Protein AF-A0A441UBE7-F1 (afdb_monomer_lite)

Sequence (145 aa):
FNDQGRISGRAQSAGRPISPADFNRIIDLGLDTNGSLLPRVDEAGTGFQDEQAPFEFEPSRDRVSYIGSRIVRDRIFRRIVLRAYDERCAITGLKLINGGGRAEVSAAHIRPVEANGPDIINNGIALSRTAHWMFDRGLISLSDD

Structure (mmCIF, N/CA/C/O backbone):
data_AF-A0A441UBE7-F1
#
_entry.id   AF-A0A441UBE7-F1
#
loop_
_atom_site.group_PDB
_atom_site.id
_atom_site.type_symbol
_atom_site.label_atom_id
_atom_site.label_alt_id
_atom_site.label_comp_id
_atom_site.label_asym_id
_atom_site.label_entity_id
_atom_site.label_seq_id
_atom_site.pdbx_PDB_ins_code
_atom_site.Cartn_x
_atom_site.Cartn_y
_atom_site.Cartn_z
_atom_site.occupancy
_atom_site.B_iso_or_equiv
_atom_site.auth_seq_id
_atom_site.auth_comp_id
_atom_site.auth_asym_id
_atom_site.auth_atom_id
_atom_site.pdbx_PDB_model_num
ATOM 1 N N . PHE A 1 1 ? 10.461 4.887 37.932 1.00 51.03 1 PHE A N 1
ATOM 2 C CA . PHE A 1 1 ? 11.282 5.359 39.062 1.00 51.03 1 PHE A CA 1
ATOM 3 C C . PHE A 1 1 ? 12.116 4.196 39.563 1.00 51.03 1 PHE A C 1
ATOM 5 O O . PHE A 1 1 ? 11.648 3.067 39.478 1.00 51.03 1 PHE A O 1
ATOM 12 N N . ASN A 1 2 ? 13.352 4.447 39.981 1.00 56.03 2 ASN A N 1
ATOM 13 C CA . ASN A 1 2 ? 14.161 3.474 40.722 1.00 56.03 2 ASN A CA 1
ATOM 14 C C . ASN A 1 2 ? 13.905 3.619 42.234 1.00 56.03 2 ASN A C 1
ATOM 16 O O . ASN A 1 2 ? 13.256 4.581 42.648 1.00 56.03 2 ASN A O 1
ATOM 20 N N . ASP A 1 3 ? 14.448 2.705 43.043 1.00 60.41 3 ASP A N 1
ATOM 21 C CA . ASP A 1 3 ? 14.257 2.616 44.508 1.00 60.41 3 ASP A CA 1
ATOM 22 C C . ASP A 1 3 ? 14.725 3.856 45.301 1.00 60.41 3 ASP A C 1
ATOM 24 O O . ASP A 1 3 ? 14.600 3.914 46.518 1.00 60.41 3 ASP A O 1
ATOM 28 N N . GLN A 1 4 ? 15.245 4.877 44.614 1.00 63.06 4 GLN A N 1
ATOM 29 C CA . GLN A 1 4 ? 15.646 6.170 45.172 1.00 63.06 4 GLN A CA 1
ATOM 30 C C . GLN A 1 4 ? 14.777 7.342 44.676 1.00 63.06 4 GLN A C 1
ATOM 32 O O . GLN A 1 4 ? 15.167 8.502 44.797 1.00 63.06 4 GLN A O 1
ATOM 37 N N . GLY A 1 5 ? 13.616 7.070 44.071 1.00 56.88 5 GLY A N 1
ATOM 38 C CA . GLY A 1 5 ? 12.626 8.097 43.724 1.00 56.88 5 GLY A CA 1
ATOM 39 C C . GLY A 1 5 ? 13.035 9.065 42.606 1.00 56.88 5 GLY A C 1
ATOM 40 O O . GLY A 1 5 ? 12.351 10.064 42.393 1.00 56.88 5 GLY A O 1
ATOM 41 N N . ARG A 1 6 ? 14.109 8.795 41.849 1.00 56.59 6 ARG A N 1
ATOM 42 C CA . ARG A 1 6 ? 14.499 9.631 40.699 1.00 56.59 6 ARG A CA 1
ATOM 43 C C . ARG A 1 6 ? 13.816 9.149 39.419 1.00 56.59 6 ARG A C 1
ATOM 45 O O . ARG A 1 6 ? 13.589 7.950 39.215 1.00 56.59 6 ARG A O 1
ATOM 52 N N . ILE A 1 7 ? 13.479 10.100 38.545 1.00 52.69 7 ILE A N 1
ATOM 53 C CA . ILE A 1 7 ? 12.894 9.831 37.226 1.00 52.69 7 ILE A CA 1
ATOM 54 C C . ILE A 1 7 ? 13.960 9.109 36.391 1.00 52.69 7 ILE A C 1
ATOM 56 O O . ILE A 1 7 ? 14.880 9.725 35.862 1.00 52.69 7 ILE A O 1
ATOM 60 N N . SER A 1 8 ? 13.875 7.781 36.319 1.00 59.00 8 SER A N 1
ATOM 61 C CA . SER A 1 8 ? 14.716 6.981 35.437 1.00 59.00 8 SER A CA 1
ATOM 62 C C . SER A 1 8 ? 14.157 7.061 34.017 1.00 59.00 8 SER A C 1
ATOM 64 O O . SER A 1 8 ? 12.988 6.756 33.793 1.00 59.00 8 SER A O 1
ATOM 66 N N . GLY A 1 9 ? 14.992 7.472 33.058 1.00 57.06 9 GLY A N 1
ATOM 67 C CA . GLY A 1 9 ? 14.671 7.588 31.629 1.00 57.06 9 GLY A CA 1
ATOM 68 C C . GLY A 1 9 ? 14.476 6.242 30.926 1.00 57.06 9 GLY A C 1
ATOM 69 O O . GLY A 1 9 ? 15.063 5.998 29.876 1.00 57.06 9 GLY A O 1
ATOM 70 N N . ARG A 1 10 ? 13.677 5.341 31.504 1.00 53.78 10 ARG A N 1
ATOM 71 C CA . ARG A 1 10 ? 13.197 4.148 30.809 1.00 53.78 10 ARG A CA 1
ATOM 72 C C . ARG A 1 10 ? 11.924 4.525 30.067 1.00 53.78 10 ARG A C 1
ATOM 74 O O . ARG A 1 10 ? 10.943 4.918 30.693 1.00 53.78 10 ARG A O 1
ATOM 81 N N . ALA A 1 11 ? 11.995 4.427 28.741 1.00 54.22 11 ALA A N 1
ATOM 82 C CA . ALA A 1 11 ? 10.883 4.575 27.818 1.00 54.22 11 ALA A CA 1
ATOM 83 C C . ALA A 1 11 ? 9.624 3.929 28.407 1.00 54.22 11 ALA A C 1
ATOM 85 O O . ALA A 1 11 ? 9.599 2.723 28.662 1.00 54.22 11 ALA A O 1
ATOM 86 N N . GLN A 1 12 ? 8.601 4.740 28.673 1.00 56.53 12 GLN A N 1
ATOM 87 C CA . GLN A 1 12 ? 7.293 4.207 29.007 1.00 56.53 12 GLN A CA 1
ATOM 88 C C . GLN A 1 12 ? 6.800 3.472 27.764 1.00 56.53 12 GLN A C 1
ATOM 90 O O . GLN A 1 12 ? 6.509 4.090 26.743 1.00 56.53 12 GLN A O 1
ATOM 95 N N . SER A 1 13 ? 6.791 2.140 27.825 1.00 55.44 13 SER A N 1
ATOM 96 C CA . SER A 1 13 ? 6.112 1.329 26.824 1.00 55.44 13 SER A CA 1
ATOM 97 C C . SER A 1 13 ? 4.658 1.791 26.791 1.00 55.44 13 SER A C 1
ATOM 99 O O . SER A 1 13 ? 3.955 1.695 27.795 1.00 55.44 13 SER A O 1
ATOM 101 N N . ALA A 1 14 ? 4.221 2.339 25.659 1.00 59.59 14 ALA A N 1
ATOM 102 C CA . ALA A 1 14 ? 2.885 2.904 25.475 1.00 59.59 14 ALA A CA 1
ATOM 103 C C . ALA A 1 14 ? 1.768 1.836 25.430 1.00 59.59 14 ALA A C 1
ATOM 105 O O . ALA A 1 14 ? 0.640 2.135 25.051 1.00 59.59 14 ALA A O 1
ATOM 106 N N . GLY A 1 15 ? 2.070 0.589 25.803 1.00 65.75 15 GLY A N 1
ATOM 107 C CA . GLY A 1 15 ? 1.125 -0.518 25.853 1.00 65.75 15 GLY A CA 1
ATOM 108 C C . GLY A 1 15 ? 1.119 -1.178 27.226 1.00 65.75 15 GLY A C 1
ATOM 109 O O . GLY A 1 15 ? 2.168 -1.556 27.752 1.00 65.75 15 GLY A O 1
ATOM 110 N N . ARG A 1 16 ? -0.076 -1.346 27.799 1.00 78.44 16 ARG A N 1
ATOM 111 C CA . ARG A 1 16 ? -0.290 -2.198 28.972 1.00 78.44 16 ARG A CA 1
ATOM 112 C C . ARG A 1 16 ? -0.052 -3.660 28.556 1.00 78.44 16 ARG A C 1
ATOM 114 O O . ARG A 1 16 ? -0.697 -4.099 27.604 1.00 78.44 16 ARG A O 1
ATOM 121 N N . PRO A 1 17 ? 0.831 -4.418 29.232 1.00 77.19 17 PRO A N 1
ATOM 122 C CA . PRO A 1 17 ? 0.978 -5.841 28.952 1.00 77.19 17 PRO A CA 1
ATOM 123 C C . PRO A 1 17 ? -0.324 -6.566 29.310 1.00 77.19 17 PRO A C 1
ATOM 125 O O . PRO A 1 17 ? -0.916 -6.304 30.361 1.00 77.19 17 PRO A O 1
ATOM 128 N N . ILE A 1 18 ? -0.776 -7.452 28.426 1.00 84.81 18 ILE A N 1
ATOM 129 C CA . ILE A 1 18 ? -1.924 -8.329 28.681 1.00 84.81 18 ILE A CA 1
ATOM 130 C C . ILE A 1 18 ? -1.459 -9.602 29.383 1.00 84.81 18 ILE A C 1
ATOM 132 O O . ILE A 1 18 ? -0.305 -10.016 29.235 1.00 84.81 18 ILE A O 1
ATOM 136 N N . SER A 1 19 ? -2.340 -10.207 30.180 1.00 91.19 19 SER A N 1
ATOM 137 C CA . SER A 1 19 ? -2.014 -11.468 30.841 1.00 91.19 19 SER A CA 1
ATOM 138 C C . SER A 1 19 ? -1.903 -12.601 29.809 1.00 91.19 19 SER A C 1
ATOM 140 O O . SER A 1 19 ? -2.562 -12.540 28.768 1.00 91.19 19 SER A O 1
ATOM 142 N N . PRO A 1 20 ? -1.126 -13.666 30.081 1.00 84.00 20 PRO A N 1
ATOM 143 C CA . PRO A 1 20 ? -1.111 -14.851 29.222 1.00 84.00 20 PRO A CA 1
ATOM 144 C C . PRO A 1 20 ? -2.507 -15.462 29.022 1.00 84.00 20 PRO A C 1
ATOM 146 O O . PRO A 1 20 ? -2.802 -15.987 27.956 1.00 84.00 20 PRO A O 1
ATOM 149 N N . ALA A 1 21 ? -3.386 -15.347 30.023 1.00 89.69 21 ALA A N 1
ATOM 150 C CA . ALA A 1 21 ? -4.766 -15.813 29.938 1.00 89.69 21 ALA A CA 1
ATOM 151 C C . ALA A 1 21 ? -5.601 -14.982 28.950 1.00 89.69 21 ALA A C 1
ATOM 153 O O . ALA A 1 21 ? -6.314 -15.549 28.128 1.00 89.69 21 ALA A O 1
ATOM 154 N N . ASP A 1 22 ? -5.477 -13.652 28.989 1.00 86.25 22 ASP A N 1
ATOM 155 C CA . ASP A 1 22 ? -6.154 -12.767 28.033 1.00 86.25 22 ASP A CA 1
ATOM 156 C C . ASP A 1 22 ? -5.596 -12.947 26.621 1.00 86.25 22 ASP A C 1
ATOM 158 O O . ASP A 1 22 ? -6.355 -12.961 25.656 1.00 86.25 22 ASP A O 1
ATOM 162 N N . PHE A 1 23 ? -4.277 -13.127 26.502 1.00 85.81 23 PHE A N 1
ATOM 163 C CA . PHE A 1 23 ? -3.625 -13.438 25.234 1.00 85.81 23 PHE A CA 1
ATOM 164 C C . PHE A 1 23 ? -4.192 -14.726 24.628 1.00 85.81 23 PHE A C 1
ATOM 166 O O . PHE A 1 23 ? -4.669 -14.696 23.497 1.00 85.81 23 PHE A O 1
ATOM 173 N N . ASN A 1 24 ? -4.227 -15.821 25.393 1.00 85.69 24 ASN A N 1
ATOM 174 C CA . ASN A 1 24 ? -4.780 -17.093 24.925 1.00 85.69 24 ASN A CA 1
ATOM 17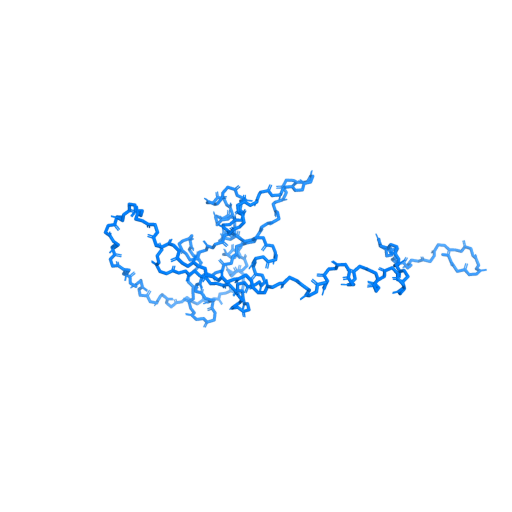5 C C . ASN A 1 24 ? -6.265 -16.961 24.566 1.00 85.69 24 ASN A C 1
ATOM 177 O O . ASN A 1 24 ? -6.676 -17.423 23.512 1.00 85.69 24 ASN A O 1
ATOM 181 N N . ARG A 1 25 ? -7.052 -16.227 25.363 1.00 83.81 25 ARG A N 1
ATOM 182 C CA . ARG A 1 25 ? -8.469 -15.972 25.069 1.00 83.81 25 ARG A CA 1
ATOM 183 C C . ARG A 1 25 ? -8.676 -15.226 23.747 1.00 83.81 25 ARG A C 1
ATOM 185 O O . ARG A 1 25 ? -9.627 -15.518 23.032 1.00 83.81 25 ARG A O 1
ATOM 192 N N . ILE A 1 26 ? -7.815 -14.258 23.423 1.00 83.12 26 ILE A N 1
ATOM 193 C CA . ILE A 1 26 ? -7.854 -13.544 22.136 1.00 83.12 26 ILE A CA 1
ATOM 194 C C . ILE A 1 26 ? -7.512 -14.495 20.987 1.00 83.12 26 ILE A C 1
ATOM 196 O O . ILE A 1 26 ? -8.176 -14.460 19.953 1.00 83.12 26 ILE A O 1
ATOM 200 N N . ILE A 1 27 ? -6.490 -15.334 21.173 1.00 80.50 27 ILE A N 1
ATOM 201 C CA . ILE A 1 27 ? -6.076 -16.332 20.183 1.00 80.50 27 ILE A CA 1
ATOM 202 C C . ILE A 1 27 ? -7.209 -17.328 19.919 1.00 80.50 27 ILE A C 1
ATOM 204 O O . ILE A 1 27 ? -7.567 -17.521 18.762 1.00 80.50 27 ILE A O 1
ATOM 208 N N . ASP A 1 28 ? -7.827 -17.877 20.962 1.00 81.56 28 ASP A N 1
ATOM 209 C CA . 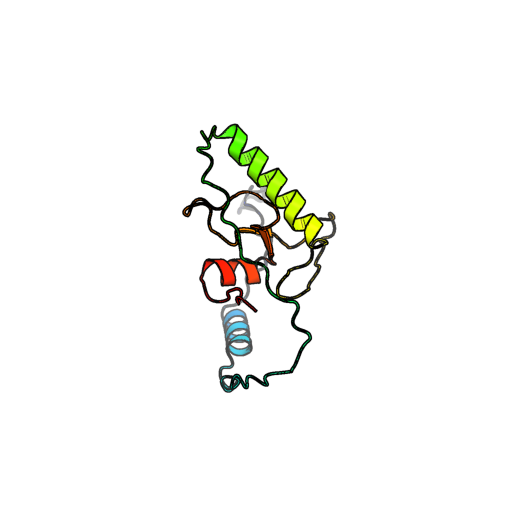ASP A 1 28 ? -8.921 -18.846 20.840 1.00 81.56 28 ASP A CA 1
ATOM 210 C C . ASP A 1 28 ? -10.149 -18.241 20.139 1.00 81.56 28 ASP A C 1
ATOM 212 O O . ASP A 1 28 ? -10.777 -18.897 19.314 1.00 81.56 28 ASP A O 1
ATOM 216 N N . LEU A 1 29 ? -10.463 -16.966 20.405 1.00 78.00 29 LEU A N 1
ATOM 217 C CA . LEU A 1 29 ? -11.547 -16.246 19.723 1.00 78.00 29 LEU A CA 1
ATOM 218 C C . LEU A 1 29 ? -11.237 -15.942 18.250 1.00 78.00 29 LEU A C 1
ATOM 220 O O . LEU A 1 29 ? -12.151 -15.884 17.432 1.00 78.00 29 LEU A O 1
ATOM 224 N N . GLY A 1 30 ? -9.970 -15.688 17.915 1.00 69.31 30 GLY A N 1
ATOM 225 C CA . GLY A 1 30 ? -9.546 -15.355 16.552 1.00 69.31 30 GLY A CA 1
ATOM 226 C C . GLY A 1 30 ? -9.258 -16.571 15.672 1.00 69.31 30 GLY A C 1
ATOM 227 O O . GLY A 1 30 ? -9.298 -16.453 14.449 1.00 69.31 30 GLY A O 1
ATOM 228 N N . LEU A 1 31 ? -8.953 -17.718 16.282 1.00 67.62 31 LEU A N 1
ATOM 229 C CA . LEU A 1 31 ? -8.576 -18.960 15.606 1.00 67.62 31 LEU A CA 1
ATOM 230 C C . LEU A 1 31 ? -9.628 -20.064 15.731 1.00 67.62 31 LEU A C 1
ATOM 232 O O . LEU A 1 31 ? -9.300 -21.208 15.411 1.00 67.62 31 LEU A O 1
ATOM 236 N N . ASP A 1 32 ? -10.856 -19.756 16.168 1.00 59.03 32 ASP A N 1
ATOM 237 C CA . ASP A 1 32 ? -11.962 -20.715 16.154 1.00 59.03 32 ASP A CA 1
ATOM 238 C C . ASP A 1 32 ? -12.140 -21.261 14.725 1.00 59.03 32 ASP A C 1
ATOM 240 O O . ASP A 1 32 ? -12.699 -20.634 13.824 1.00 59.03 32 ASP A O 1
ATOM 244 N N . THR A 1 33 ? -11.543 -22.429 14.501 1.00 56.94 33 THR A N 1
ATOM 245 C CA . THR A 1 33 ? -11.286 -23.036 13.189 1.00 56.94 33 THR A CA 1
ATOM 246 C C . THR A 1 33 ? -12.463 -23.899 12.745 1.00 56.94 33 THR A C 1
ATOM 248 O O . THR A 1 33 ? -12.362 -24.664 11.791 1.00 56.94 33 THR A O 1
ATOM 251 N N . ASN A 1 34 ? -13.603 -23.757 13.425 1.00 58.09 34 ASN A N 1
ATOM 252 C CA . ASN A 1 34 ? -14.857 -24.426 13.097 1.00 58.09 34 ASN A CA 1
ATOM 253 C C . ASN A 1 34 ? -15.594 -23.777 11.912 1.00 58.09 34 ASN A C 1
ATOM 255 O O . ASN A 1 34 ? -16.638 -24.266 11.481 1.00 58.09 34 ASN A O 1
ATOM 259 N N . GLY A 1 35 ? -15.048 -22.698 11.345 1.00 54.38 35 GLY A N 1
ATOM 260 C CA . GLY A 1 35 ? -15.482 -22.175 10.058 1.00 54.38 35 GLY A CA 1
ATOM 261 C C . GLY A 1 35 ? -15.015 -23.090 8.931 1.00 54.38 35 GLY A C 1
ATOM 262 O O . GLY A 1 35 ? -13.847 -23.050 8.550 1.00 54.38 35 GLY A O 1
ATOM 263 N N . SER A 1 36 ? -15.935 -23.897 8.396 1.00 57.50 36 SER A N 1
ATOM 264 C CA . SER A 1 36 ? -15.789 -24.578 7.106 1.00 57.50 36 SER A CA 1
ATOM 265 C C . SER A 1 36 ? -15.058 -23.669 6.120 1.00 57.50 36 SER A C 1
ATOM 267 O O . SER A 1 36 ? -15.489 -22.535 5.906 1.00 57.50 36 SER A O 1
ATOM 269 N N . LEU A 1 37 ? -13.980 -24.177 5.509 1.00 57.88 37 LEU A N 1
ATOM 270 C CA . LEU A 1 37 ? -13.397 -23.608 4.294 1.00 57.88 37 LEU A CA 1
ATOM 271 C C . LEU A 1 37 ? -14.561 -23.218 3.382 1.00 57.88 37 LEU A C 1
ATOM 273 O O . LEU A 1 37 ? -15.339 -24.085 2.981 1.00 57.88 37 LEU A O 1
ATOM 277 N N . LEU A 1 38 ? -14.752 -21.918 3.158 1.00 48.66 38 LEU A N 1
ATOM 278 C CA . LEU A 1 38 ? -15.817 -21.442 2.288 1.00 48.66 38 LEU A CA 1
ATOM 279 C C . LEU A 1 38 ? -15.569 -22.070 0.910 1.00 48.66 38 LEU A C 1
ATOM 281 O O . LEU A 1 38 ? -14.486 -21.851 0.354 1.00 48.66 38 LEU A O 1
ATOM 285 N N . PRO A 1 39 ? -16.495 -22.875 0.361 1.00 53.94 39 PRO A N 1
ATOM 286 C CA . PRO A 1 39 ? -16.342 -23.343 -1.003 1.00 53.94 39 PRO A CA 1
ATOM 287 C C . PRO A 1 39 ? -16.360 -22.108 -1.904 1.00 53.94 39 PRO A C 1
ATOM 289 O O . PRO A 1 39 ? -17.317 -21.334 -1.887 1.00 53.94 39 PRO A O 1
ATOM 292 N N . ARG A 1 40 ? -15.274 -21.894 -2.655 1.00 50.47 40 ARG A N 1
ATOM 293 C CA . ARG A 1 40 ? -15.277 -20.932 -3.757 1.00 50.47 40 ARG A CA 1
ATOM 294 C C . ARG A 1 40 ? -16.264 -21.461 -4.786 1.00 50.47 40 ARG A C 1
ATOM 296 O O . ARG A 1 40 ? -16.004 -22.481 -5.418 1.00 50.47 40 ARG A O 1
ATOM 303 N N . VAL A 1 41 ? -17.421 -20.820 -4.870 1.00 56.34 41 VAL A N 1
ATOM 304 C CA . VAL A 1 41 ? -18.359 -21.023 -5.966 1.00 56.34 41 VAL A CA 1
ATOM 305 C C . VAL A 1 41 ? -18.131 -19.852 -6.904 1.00 56.34 41 VAL A C 1
ATOM 307 O O . VAL A 1 41 ? -18.515 -18.726 -6.596 1.00 56.34 41 VAL A O 1
ATOM 310 N N . ASP A 1 42 ? -17.444 -20.118 -8.009 1.00 50.00 42 ASP A N 1
ATOM 311 C CA . ASP A 1 42 ? -17.275 -19.153 -9.086 1.00 50.00 42 ASP A CA 1
ATOM 312 C C . ASP A 1 42 ? -18.608 -19.078 -9.845 1.00 50.00 42 ASP A C 1
ATOM 314 O O . ASP A 1 42 ? -18.840 -19.809 -10.810 1.00 50.00 42 ASP A O 1
ATOM 318 N N . GLU A 1 43 ? -19.542 -18.242 -9.386 1.00 53.44 43 GLU A N 1
ATOM 319 C CA . GLU A 1 43 ? -20.663 -17.855 -10.241 1.00 53.44 43 GLU A CA 1
ATOM 320 C C . GLU A 1 43 ? -20.134 -16.879 -11.293 1.00 53.44 43 GLU A C 1
ATOM 322 O O . GLU A 1 43 ? -19.906 -15.700 -11.024 1.00 53.44 43 GLU A O 1
ATOM 327 N N . ALA A 1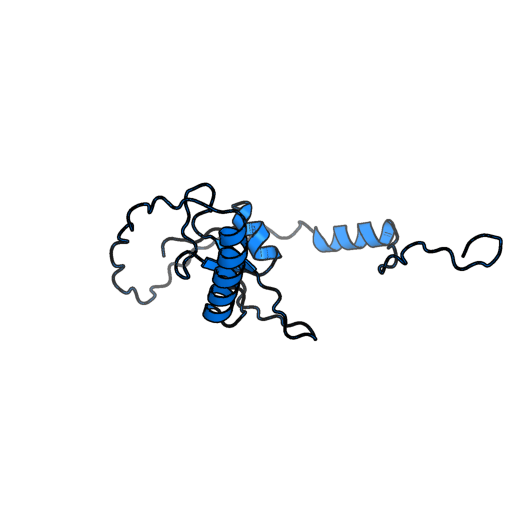 44 ? -19.908 -17.403 -12.500 1.00 52.44 44 ALA A N 1
ATOM 328 C CA . ALA A 1 44 ? -19.552 -16.633 -13.682 1.00 52.44 44 ALA A CA 1
ATOM 329 C C . ALA A 1 44 ? -20.707 -15.687 -14.056 1.00 52.44 44 ALA A C 1
ATOM 331 O O . ALA A 1 44 ? -21.584 -16.011 -14.858 1.00 52.44 44 ALA A O 1
ATOM 332 N N . GLY A 1 45 ? -20.728 -14.512 -13.433 1.00 52.47 45 GLY A N 1
ATOM 333 C CA . GLY A 1 45 ? -21.601 -13.416 -13.821 1.00 52.47 45 GLY A CA 1
ATOM 334 C C . GLY A 1 4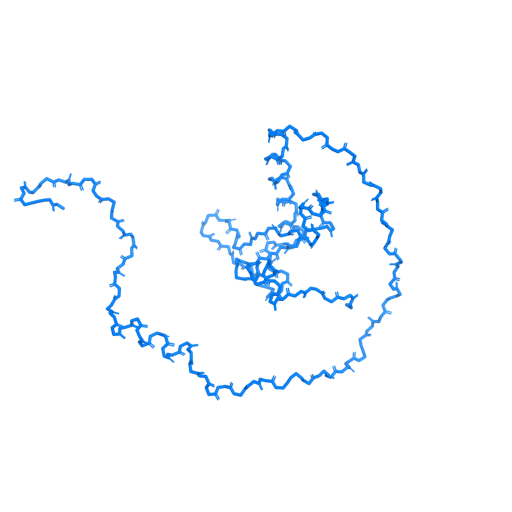5 ? -21.166 -12.851 -15.171 1.00 52.47 45 GLY A C 1
ATOM 335 O O . GLY A 1 45 ? -20.015 -12.468 -15.359 1.00 52.47 45 GLY A O 1
ATOM 336 N N . THR A 1 46 ? -22.099 -12.769 -16.115 1.00 53.69 46 THR A N 1
ATOM 337 C CA . THR A 1 46 ? -21.920 -12.086 -17.401 1.00 53.69 46 THR A CA 1
ATOM 338 C C . THR A 1 46 ? -21.869 -10.569 -17.182 1.00 53.69 46 THR A C 1
ATOM 340 O O . THR A 1 46 ? -22.899 -9.893 -17.232 1.00 53.69 46 THR A O 1
ATOM 343 N N . GLY A 1 47 ? -20.685 -10.042 -16.870 1.00 54.88 47 GLY A N 1
ATOM 344 C CA . GLY A 1 47 ? -20.396 -8.608 -16.797 1.00 54.88 47 GLY A CA 1
ATOM 345 C C . GLY A 1 47 ? -19.899 -8.054 -18.135 1.00 54.88 47 GLY A C 1
ATOM 346 O O . GLY A 1 47 ? -19.341 -8.789 -18.943 1.00 54.88 47 GLY A O 1
ATOM 347 N N . PHE A 1 48 ? -20.131 -6.761 -18.374 1.00 48.31 48 PHE A N 1
ATOM 348 C CA . PHE A 1 48 ? -19.694 -6.026 -19.569 1.00 48.31 4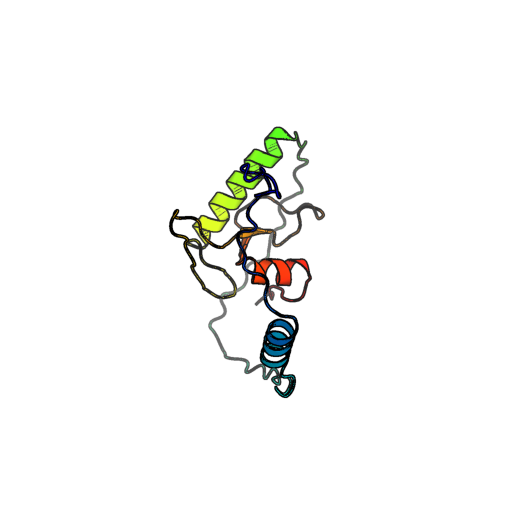8 PHE A CA 1
ATOM 349 C C . PHE A 1 48 ? -18.177 -6.172 -19.788 1.00 48.31 48 PHE A C 1
ATOM 351 O O . PHE A 1 48 ? -17.396 -5.716 -18.958 1.00 48.31 48 PHE A O 1
ATOM 358 N N . GLN A 1 49 ? -17.782 -6.794 -20.902 1.00 50.66 49 GLN A N 1
ATOM 359 C CA . GLN A 1 49 ? -16.390 -6.937 -21.330 1.00 50.66 49 GLN A CA 1
ATOM 360 C C . GLN A 1 49 ? -16.083 -5.861 -22.375 1.00 50.66 49 GLN A C 1
ATOM 362 O O . GLN A 1 49 ? -16.628 -5.910 -23.479 1.00 50.66 49 GLN A O 1
ATOM 367 N N . ASP A 1 50 ? -15.231 -4.895 -22.036 1.00 56.56 50 ASP A N 1
ATOM 368 C CA . ASP A 1 50 ? -14.523 -4.119 -23.056 1.00 56.56 50 ASP A CA 1
ATOM 369 C C . ASP A 1 50 ? -13.364 -4.967 -23.599 1.00 56.56 50 ASP A C 1
ATOM 371 O O . ASP A 1 50 ? -12.732 -5.727 -22.864 1.00 56.56 50 ASP A O 1
ATOM 375 N N . GLU A 1 51 ? -13.089 -4.855 -24.899 1.00 63.72 51 GLU A N 1
ATOM 376 C CA . GLU A 1 51 ? -12.021 -5.606 -25.563 1.00 63.72 51 GLU A CA 1
ATOM 377 C C . GLU A 1 51 ? -10.652 -5.189 -24.995 1.00 63.72 51 GLU A C 1
ATOM 379 O O . GLU A 1 51 ? -10.224 -4.039 -25.126 1.00 63.72 51 GLU A O 1
ATOM 384 N N . GLN A 1 52 ? -9.973 -6.121 -24.318 1.00 55.72 52 GLN A N 1
ATOM 385 C CA . GLN A 1 52 ? -8.690 -5.870 -23.664 1.00 55.72 52 GLN A CA 1
ATOM 386 C C . GLN A 1 52 ? -7.614 -5.559 -24.713 1.00 55.72 52 GLN A C 1
ATOM 388 O O . GLN A 1 52 ? -7.228 -6.412 -25.512 1.00 55.72 52 GLN A O 1
ATOM 393 N N . ALA A 1 53 ? -7.116 -4.321 -24.712 1.00 72.00 53 ALA A N 1
ATOM 394 C CA . ALA A 1 53 ? -6.031 -3.918 -25.596 1.00 72.00 53 ALA A CA 1
ATOM 395 C C . ALA A 1 53 ? -4.720 -4.648 -25.221 1.00 72.00 53 ALA A C 1
ATOM 397 O O . ALA A 1 53 ? -4.422 -4.782 -24.029 1.00 72.00 53 ALA A O 1
ATOM 398 N N . PRO A 1 54 ? -3.903 -5.084 -26.202 1.00 63.94 54 PRO A N 1
ATOM 399 C CA . PRO A 1 54 ? -2.625 -5.733 -25.930 1.00 63.94 54 PRO A CA 1
ATOM 400 C C . PRO A 1 54 ? -1.700 -4.846 -25.092 1.00 63.94 54 PRO A C 1
ATOM 402 O O . PRO A 1 54 ? -1.470 -3.679 -25.413 1.00 63.94 54 PRO A O 1
ATOM 405 N N . PHE A 1 55 ? -1.130 -5.413 -24.029 1.00 65.62 55 PHE A N 1
ATOM 406 C CA . PHE A 1 55 ? -0.121 -4.736 -23.221 1.00 65.62 55 PHE A CA 1
ATOM 407 C C . PHE A 1 55 ? 1.187 -4.578 -24.017 1.00 65.62 55 PHE A C 1
ATOM 409 O O . PHE A 1 55 ? 1.894 -5.554 -24.271 1.00 65.62 55 PHE A O 1
ATOM 416 N N . GLU A 1 56 ? 1.534 -3.345 -24.395 1.00 72.69 56 GLU A N 1
ATOM 417 C CA . GLU A 1 56 ? 2.825 -3.030 -25.014 1.00 72.69 56 GLU A CA 1
ATOM 418 C C . GLU A 1 56 ? 3.911 -2.835 -23.943 1.00 72.69 56 GLU A C 1
ATOM 420 O O . GLU A 1 56 ? 3.855 -1.929 -23.109 1.00 72.69 56 GLU A O 1
ATOM 425 N N . PHE A 1 57 ? 4.933 -3.693 -23.963 1.00 57.59 57 PHE A N 1
ATOM 426 C CA . PHE A 1 57 ? 6.068 -3.614 -23.046 1.00 57.59 57 PHE A CA 1
ATOM 427 C C . PHE A 1 57 ? 6.968 -2.416 -23.397 1.00 57.59 57 PHE A C 1
ATOM 429 O O . PHE A 1 57 ? 7.647 -2.427 -24.425 1.00 57.59 57 PHE A O 1
ATOM 436 N N . GLU A 1 58 ? 7.034 -1.395 -22.534 1.00 68.31 58 GLU A N 1
ATOM 437 C CA . GLU A 1 58 ? 8.032 -0.327 -22.686 1.00 68.31 58 GLU A CA 1
ATOM 438 C C . GLU A 1 58 ? 9.461 -0.900 -22.552 1.00 68.31 58 GLU A C 1
ATOM 440 O O . GLU A 1 58 ? 9.747 -1.635 -21.598 1.00 68.31 58 GLU A O 1
ATOM 445 N N . PRO A 1 59 ? 10.397 -0.557 -23.460 1.00 59.69 59 PRO A N 1
ATOM 446 C CA . PRO A 1 59 ? 11.761 -1.065 -23.406 1.00 59.69 59 PRO A CA 1
ATOM 447 C C . PRO A 1 59 ? 12.461 -0.650 -22.107 1.00 59.69 59 PRO A C 1
ATOM 449 O O . PRO A 1 59 ? 12.306 0.471 -21.612 1.00 59.69 59 PRO A O 1
ATOM 452 N N . SER A 1 60 ? 13.276 -1.560 -21.566 1.00 56.00 60 SER A N 1
ATOM 453 C CA . SER A 1 60 ? 14.037 -1.353 -20.335 1.00 56.00 60 SER A CA 1
ATOM 454 C C . SER A 1 60 ? 14.967 -0.148 -20.475 1.00 56.00 60 SER A C 1
ATOM 456 O O . SER A 1 60 ? 16.000 -0.216 -21.140 1.00 56.00 60 SER A O 1
ATOM 458 N N . ARG A 1 61 ? 14.611 0.971 -19.840 1.00 60.62 61 ARG A N 1
ATOM 459 C CA . ARG A 1 61 ? 15.505 2.125 -19.729 1.00 60.62 61 ARG A CA 1
ATOM 460 C C . ARG A 1 61 ? 16.615 1.787 -18.745 1.00 60.62 61 ARG A C 1
ATOM 462 O O . ARG A 1 61 ? 16.334 1.489 -17.586 1.00 60.62 61 ARG A O 1
ATOM 469 N N . ASP A 1 62 ? 17.858 1.874 -19.198 1.00 53.97 62 ASP A N 1
ATOM 470 C CA . ASP A 1 62 ? 19.031 1.680 -18.353 1.00 53.97 62 ASP A CA 1
ATOM 471 C C . ASP A 1 62 ? 19.141 2.873 -17.384 1.00 53.97 62 ASP A C 1
ATOM 473 O O . ASP A 1 62 ? 19.472 3.999 -17.769 1.00 53.97 62 ASP A O 1
ATOM 477 N N . ARG A 1 63 ? 18.722 2.683 -16.127 1.00 57.34 63 ARG A N 1
ATOM 478 C CA . ARG A 1 63 ? 18.663 3.756 -15.121 1.00 57.34 63 ARG A CA 1
ATOM 479 C C . ARG A 1 63 ? 19.871 3.649 -14.201 1.00 57.34 63 ARG A C 1
ATOM 481 O O . ARG A 1 63 ? 19.846 2.899 -13.231 1.00 57.34 63 ARG A O 1
ATOM 488 N N . VAL A 1 64 ? 20.886 4.481 -14.434 1.00 58.38 64 VAL A N 1
ATOM 489 C CA . VAL A 1 64 ? 21.980 4.680 -13.471 1.00 58.38 64 VAL A CA 1
ATOM 490 C C . VAL A 1 64 ? 21.396 5.262 -12.177 1.00 58.38 64 VAL A C 1
ATOM 492 O O . VAL A 1 64 ? 20.960 6.416 -12.122 1.00 58.38 64 VAL A O 1
ATOM 495 N N . SER A 1 65 ? 21.322 4.449 -11.123 1.00 56.28 65 SER A N 1
ATOM 496 C CA . SER A 1 65 ? 20.721 4.848 -9.852 1.00 56.28 65 SER A CA 1
ATOM 497 C C . SER A 1 65 ? 21.741 5.541 -8.947 1.00 56.28 65 SER A C 1
ATOM 499 O O . SER A 1 65 ? 22.602 4.891 -8.363 1.00 56.28 65 SER A O 1
ATOM 501 N N . TYR A 1 66 ? 21.605 6.853 -8.759 1.00 57.59 66 TYR A N 1
ATOM 502 C CA . TYR A 1 66 ? 22.222 7.549 -7.627 1.00 57.59 66 TYR A CA 1
ATOM 503 C C . TYR A 1 66 ? 21.328 7.378 -6.387 1.00 57.59 66 TYR A C 1
ATOM 505 O O . TYR A 1 66 ? 20.115 7.564 -6.476 1.00 57.59 66 TYR A O 1
ATOM 513 N N . ILE A 1 67 ? 21.889 7.051 -5.217 1.00 57.69 67 ILE A N 1
ATOM 514 C CA . ILE A 1 67 ? 21.116 6.766 -3.983 1.00 57.69 67 ILE A CA 1
ATOM 515 C C . ILE A 1 67 ? 20.142 7.911 -3.635 1.00 57.69 67 ILE A C 1
ATOM 517 O O . ILE A 1 67 ? 18.982 7.668 -3.298 1.00 57.69 67 ILE A O 1
ATOM 521 N N . GLY A 1 68 ? 20.571 9.168 -3.810 1.00 59.56 68 GLY A N 1
ATOM 522 C CA . GLY A 1 68 ? 19.723 10.347 -3.600 1.00 59.56 68 GLY A CA 1
ATOM 523 C C . GLY A 1 68 ? 18.533 10.446 -4.564 1.00 59.56 68 GLY A C 1
ATOM 524 O O . GLY A 1 68 ? 17.467 10.916 -4.171 1.00 59.56 68 GLY A O 1
ATOM 525 N N . SER A 1 69 ? 18.663 9.950 -5.801 1.00 72.75 69 SER A N 1
ATOM 526 C CA . SER A 1 69 ? 17.566 9.975 -6.776 1.00 72.75 69 SER A CA 1
ATOM 527 C C . SER A 1 69 ? 16.506 8.917 -6.478 1.00 72.75 69 SER A C 1
ATOM 529 O O . SER A 1 69 ? 15.330 9.145 -6.751 1.00 72.75 69 SER A O 1
ATOM 531 N N . ARG A 1 70 ? 16.885 7.774 -5.889 1.00 73.25 70 ARG A N 1
ATOM 532 C CA . ARG A 1 70 ? 15.943 6.699 -5.542 1.00 73.25 70 ARG A CA 1
ATOM 533 C C . ARG A 1 70 ? 14.965 7.127 -4.447 1.00 73.25 70 ARG A C 1
ATOM 535 O O . ARG A 1 70 ? 13.766 7.059 -4.664 1.00 73.25 70 ARG A O 1
ATOM 542 N N . ILE A 1 71 ? 15.453 7.684 -3.336 1.00 74.31 71 ILE A N 1
ATOM 543 C CA . ILE A 1 71 ? 14.589 8.133 -2.224 1.00 74.31 71 ILE A CA 1
ATOM 544 C C . ILE A 1 71 ? 13.560 9.174 -2.696 1.00 74.31 71 ILE A C 1
ATOM 546 O O . ILE A 1 71 ? 12.401 9.153 -2.278 1.00 74.31 71 ILE A O 1
ATOM 550 N N . VAL A 1 72 ? 13.979 10.101 -3.562 1.00 77.19 72 VAL A N 1
ATOM 551 C CA . VAL A 1 72 ? 13.086 11.127 -4.118 1.00 77.19 72 VAL A CA 1
ATOM 552 C C . VAL A 1 72 ? 12.041 10.497 -5.039 1.00 77.19 72 VAL A C 1
ATOM 554 O O . VAL A 1 72 ? 10.858 10.817 -4.911 1.00 77.19 72 VAL A O 1
ATOM 557 N N . ARG A 1 73 ? 12.449 9.574 -5.920 1.00 81.06 73 ARG A N 1
ATOM 558 C CA . ARG A 1 73 ? 11.530 8.838 -6.800 1.00 81.06 73 ARG A CA 1
ATOM 559 C C . ARG A 1 73 ? 10.510 8.032 -6.010 1.00 81.06 73 ARG A C 1
ATOM 561 O O . ARG A 1 73 ? 9.325 8.193 -6.275 1.00 81.06 73 ARG A O 1
ATOM 568 N N . ASP A 1 74 ? 10.936 7.286 -4.996 1.00 82.06 74 ASP A N 1
ATOM 569 C CA . ASP A 1 74 ? 10.051 6.458 -4.169 1.00 82.06 74 ASP A CA 1
ATOM 570 C C . ASP A 1 74 ? 8.987 7.317 -3.466 1.00 82.06 74 ASP A C 1
ATOM 572 O O . ASP A 1 74 ? 7.805 6.968 -3.420 1.00 82.06 74 ASP A O 1
ATOM 576 N N . ARG A 1 75 ? 9.373 8.502 -2.967 1.00 85.50 75 ARG A N 1
ATOM 577 C CA . ARG A 1 75 ? 8.427 9.460 -2.368 1.00 85.50 75 ARG A CA 1
ATOM 578 C C . ARG A 1 75 ? 7.427 10.008 -3.383 1.00 85.50 75 ARG A C 1
ATOM 580 O O . ARG A 1 75 ? 6.253 10.170 -3.045 1.00 85.50 75 ARG A O 1
ATOM 587 N N . ILE A 1 76 ? 7.881 10.328 -4.594 1.00 88.50 76 ILE A N 1
ATOM 588 C CA . ILE A 1 76 ? 7.015 10.835 -5.665 1.00 88.50 76 ILE A CA 1
ATOM 589 C C . ILE A 1 76 ? 6.055 9.736 -6.125 1.00 88.50 76 ILE A C 1
ATOM 591 O O . ILE A 1 76 ? 4.851 9.980 -6.127 1.00 88.50 76 ILE A O 1
ATOM 595 N N . PHE A 1 77 ? 6.566 8.541 -6.425 1.00 90.25 77 PHE A N 1
ATOM 596 C CA . PHE A 1 77 ? 5.789 7.356 -6.787 1.00 90.25 77 PHE A CA 1
ATOM 597 C C . PHE A 1 77 ? 4.697 7.091 -5.755 1.00 90.25 77 PHE A C 1
ATOM 599 O O . PHE A 1 77 ? 3.513 7.139 -6.091 1.00 90.25 77 PHE A O 1
ATOM 606 N N . ARG A 1 78 ? 5.073 6.965 -4.474 1.00 92.38 78 ARG A N 1
ATOM 607 C CA . ARG A 1 78 ? 4.116 6.771 -3.379 1.00 92.38 78 ARG A CA 1
ATOM 608 C C . ARG A 1 78 ? 3.032 7.845 -3.383 1.00 92.38 78 ARG A C 1
ATOM 610 O O . ARG A 1 78 ? 1.853 7.524 -3.288 1.00 92.38 78 ARG A O 1
ATOM 617 N N . ARG A 1 79 ? 3.410 9.123 -3.469 1.00 91.62 79 ARG A N 1
ATOM 618 C CA . ARG A 1 79 ? 2.448 10.233 -3.431 1.00 91.62 79 ARG A CA 1
ATOM 619 C C . ARG A 1 79 ? 1.456 10.172 -4.589 1.00 91.62 79 ARG A C 1
ATOM 621 O O . ARG A 1 79 ? 0.285 10.472 -4.379 1.00 91.62 79 ARG A O 1
ATOM 628 N N . ILE A 1 80 ? 1.922 9.850 -5.792 1.00 93.81 80 ILE A N 1
ATOM 629 C CA . ILE A 1 80 ? 1.063 9.829 -6.975 1.00 93.81 80 ILE A CA 1
ATOM 630 C C . ILE A 1 80 ? 0.127 8.616 -6.931 1.00 93.81 80 ILE A C 1
ATOM 632 O O . ILE A 1 80 ? -1.070 8.792 -7.133 1.00 93.81 80 ILE A O 1
ATOM 636 N N . VAL A 1 81 ? 0.634 7.430 -6.576 1.00 95.62 81 VAL A N 1
ATOM 637 C CA . VAL A 1 81 ? -0.186 6.215 -6.432 1.00 95.62 81 VAL A CA 1
ATOM 638 C C . VAL A 1 81 ? -1.274 6.422 -5.384 1.00 95.62 81 VAL A C 1
ATOM 640 O O . VAL A 1 81 ? -2.446 6.245 -5.683 1.00 95.62 81 VAL A O 1
ATOM 643 N N . LEU A 1 82 ? -0.936 6.892 -4.179 1.00 94.50 82 LEU A N 1
ATOM 644 C CA . LEU A 1 82 ? -1.957 7.092 -3.142 1.00 94.50 82 LEU A CA 1
ATOM 645 C C . LEU A 1 82 ? -3.046 8.090 -3.559 1.00 94.50 82 LEU A C 1
ATOM 647 O O . LEU A 1 82 ? -4.205 7.898 -3.208 1.00 94.50 82 LEU A O 1
ATOM 651 N N . ARG A 1 83 ? -2.695 9.129 -4.326 1.00 93.50 83 ARG A N 1
ATOM 652 C CA . ARG A 1 83 ? -3.676 10.082 -4.865 1.00 93.50 83 ARG A CA 1
ATOM 653 C C . ARG A 1 83 ? -4.563 9.471 -5.945 1.00 93.50 83 ARG A C 1
ATOM 655 O O . ARG A 1 83 ? -5.750 9.768 -5.955 1.00 93.50 83 ARG A O 1
ATOM 662 N N . ALA A 1 84 ? -4.007 8.641 -6.826 1.00 95.88 84 ALA A N 1
ATOM 663 C CA . ALA A 1 84 ? -4.765 7.990 -7.895 1.00 95.88 84 ALA A CA 1
ATOM 664 C C . ALA A 1 84 ? -5.894 7.098 -7.349 1.00 95.88 84 ALA A C 1
ATOM 666 O O . ALA A 1 84 ? -6.952 7.011 -7.957 1.00 95.88 84 ALA A O 1
ATOM 667 N N . TYR A 1 85 ? -5.693 6.508 -6.168 1.00 96.06 85 TYR A N 1
ATOM 668 C CA . TYR A 1 85 ? -6.680 5.668 -5.485 1.00 96.06 85 TYR A CA 1
ATOM 669 C C . TYR A 1 85 ? -7.521 6.423 -4.438 1.00 96.06 85 TYR A C 1
ATOM 671 O O . TYR A 1 85 ? -8.161 5.791 -3.602 1.00 96.06 85 TYR A O 1
ATOM 679 N N . ASP A 1 86 ? -7.498 7.762 -4.418 1.00 96.25 86 ASP A N 1
ATOM 680 C CA . ASP A 1 86 ? -8.172 8.583 -3.394 1.00 96.25 86 ASP A CA 1
ATOM 681 C C . ASP A 1 86 ? -7.871 8.120 -1.950 1.00 96.25 86 ASP A C 1
ATOM 683 O O . ASP A 1 86 ? -8.737 8.084 -1.074 1.00 96.25 86 ASP A O 1
ATOM 687 N N . GLU A 1 87 ? -6.621 7.723 -1.692 1.00 95.38 87 GLU A N 1
ATOM 688 C CA . GLU A 1 87 ? -6.156 7.225 -0.390 1.00 95.38 87 GLU A CA 1
ATOM 689 C C . GLU A 1 87 ? -6.920 5.990 0.129 1.00 95.38 87 GLU A C 1
ATOM 691 O O . GLU A 1 87 ? -6.923 5.700 1.331 1.00 95.38 87 GLU A O 1
ATOM 696 N N . ARG A 1 88 ? -7.564 5.251 -0.777 1.00 97.19 88 ARG A N 1
ATOM 697 C CA . ARG A 1 88 ? -8.331 4.041 -0.499 1.00 97.19 88 ARG A CA 1
ATOM 698 C C . ARG A 1 88 ? -7.511 2.800 -0.839 1.00 97.19 88 ARG A C 1
ATOM 70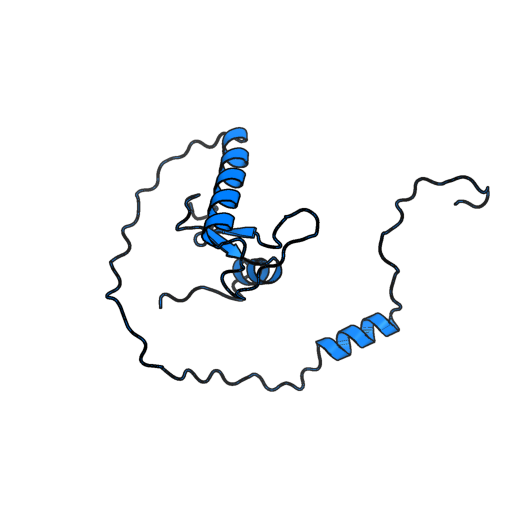0 O O . ARG A 1 88 ? -6.734 2.787 -1.789 1.00 97.19 88 ARG A O 1
ATOM 707 N N . CYS A 1 89 ? -7.684 1.743 -0.054 1.00 97.31 89 CYS A N 1
ATOM 708 C CA . CYS A 1 89 ? -7.138 0.435 -0.392 1.00 97.31 89 CYS A CA 1
ATOM 709 C C . CYS A 1 89 ? -7.855 -0.110 -1.635 1.00 97.31 89 CYS A C 1
ATOM 711 O O . CYS A 1 89 ? -9.081 -0.206 -1.631 1.00 97.31 89 CYS A O 1
ATOM 713 N N . ALA A 1 90 ? -7.102 -0.505 -2.659 1.00 96.81 90 ALA A N 1
ATOM 714 C CA . ALA A 1 90 ? -7.631 -1.056 -3.904 1.00 96.81 90 ALA A CA 1
ATOM 715 C C . ALA A 1 90 ? -8.404 -2.370 -3.696 1.00 96.81 90 ALA A C 1
ATOM 717 O O . ALA A 1 90 ? -9.352 -2.642 -4.416 1.00 96.81 90 ALA A O 1
ATOM 718 N N . ILE A 1 91 ? -8.021 -3.161 -2.686 1.00 95.19 91 ILE A N 1
ATOM 719 C CA . ILE A 1 91 ? -8.597 -4.492 -2.437 1.00 95.19 91 ILE A CA 1
ATOM 720 C C . ILE A 1 91 ? -9.810 -4.418 -1.514 1.00 95.19 91 ILE A C 1
ATOM 722 O O . ILE A 1 91 ? -10.861 -4.970 -1.806 1.00 95.19 91 ILE A O 1
ATOM 726 N N . THR A 1 92 ? -9.679 -3.740 -0.372 1.00 94.94 92 THR A N 1
ATOM 727 C CA . THR A 1 92 ? -10.767 -3.688 0.621 1.00 94.94 92 THR A CA 1
ATOM 728 C C . THR A 1 92 ? -11.724 -2.530 0.391 1.00 94.94 92 THR A C 1
ATOM 730 O O . THR A 1 92 ? -12.753 -2.439 1.054 1.00 94.94 92 THR A O 1
ATOM 733 N N . GLY A 1 93 ? -11.346 -1.573 -0.456 1.00 95.06 93 GLY A N 1
ATOM 734 C CA . GLY A 1 93 ? -12.072 -0.327 -0.596 1.00 95.06 93 GLY A CA 1
ATOM 735 C C . GLY A 1 93 ? -12.067 0.521 0.677 1.00 95.06 93 GLY A C 1
ATOM 736 O O . GLY A 1 93 ? -12.819 1.477 0.733 1.00 95.06 93 GLY A O 1
ATOM 737 N N . LEU A 1 94 ? -11.282 0.242 1.721 1.00 94.31 94 LEU A N 1
ATOM 738 C CA . LEU A 1 94 ? -11.299 1.058 2.945 1.00 94.31 94 LEU A CA 1
ATOM 739 C C . LEU A 1 94 ? -10.420 2.307 2.806 1.00 94.31 94 LEU A C 1
ATOM 741 O O . LEU A 1 94 ? -9.295 2.229 2.315 1.00 94.31 94 LEU A O 1
ATOM 745 N N . LYS A 1 95 ? -10.923 3.451 3.287 1.00 95.38 95 LYS A N 1
ATOM 746 C CA . LYS A 1 95 ? -10.179 4.713 3.418 1.00 95.38 95 LYS A CA 1
ATOM 747 C C . LYS A 1 95 ? -10.114 5.092 4.892 1.00 95.38 95 LYS A C 1
ATOM 749 O O . LYS A 1 95 ? -11.089 5.583 5.457 1.00 95.38 95 LYS A O 1
ATOM 754 N N . LEU A 1 96 ? -8.971 4.830 5.517 1.00 90.06 96 LEU A N 1
ATOM 755 C CA . LEU A 1 96 ? -8.726 5.140 6.923 1.00 90.06 96 LEU A CA 1
ATOM 756 C C . LEU A 1 96 ? -7.702 6.265 7.013 1.00 90.06 96 LEU A C 1
ATOM 758 O O . LEU A 1 96 ? -6.542 6.085 6.644 1.00 90.06 96 LEU A O 1
ATOM 762 N N . ILE A 1 97 ? -8.138 7.420 7.509 1.00 89.44 97 ILE A N 1
ATOM 763 C CA . ILE A 1 97 ? -7.299 8.604 7.692 1.00 89.44 97 ILE A CA 1
ATOM 764 C C . ILE A 1 97 ? -7.127 8.842 9.189 1.00 89.44 97 ILE A C 1
ATOM 766 O O . ILE A 1 97 ? -8.104 8.886 9.936 1.00 89.44 97 ILE A O 1
ATOM 770 N N . ASN A 1 98 ? -5.884 8.974 9.647 1.00 85.12 98 ASN A N 1
ATOM 771 C CA . ASN A 1 98 ? -5.617 9.280 11.050 1.00 85.12 98 ASN A CA 1
ATOM 772 C C . ASN A 1 98 ? -5.869 10.768 11.371 1.00 85.12 98 ASN A C 1
ATOM 774 O O . ASN A 1 98 ? -6.024 11.596 10.477 1.00 85.12 98 ASN A O 1
ATOM 778 N N . GLY A 1 99 ? -5.829 11.137 12.657 1.00 78.75 99 GLY A N 1
ATOM 779 C CA . GLY A 1 99 ? -6.045 12.525 13.103 1.00 78.75 99 GLY A CA 1
ATOM 780 C C . GLY A 1 99 ? -5.045 13.564 12.564 1.00 78.75 99 GLY A C 1
ATOM 781 O O . GLY A 1 99 ? -5.245 14.754 12.767 1.00 78.75 99 GLY A O 1
ATOM 782 N N . GLY A 1 100 ? -3.980 13.137 11.873 1.00 83.25 100 GLY A N 1
ATOM 783 C CA . GLY A 1 100 ? -2.999 13.999 11.207 1.00 83.25 100 GLY A CA 1
ATOM 784 C C . GLY A 1 100 ? -3.091 13.984 9.678 1.00 83.25 100 GLY A C 1
ATOM 785 O O . GLY A 1 100 ? -2.130 14.381 9.019 1.00 83.25 100 GLY A O 1
ATOM 786 N N . GLY A 1 101 ? -4.186 13.473 9.105 1.00 82.94 101 GLY A N 1
ATOM 787 C CA . GLY A 1 101 ? -4.412 13.459 7.656 1.00 82.94 101 GLY A CA 1
ATOM 788 C C . GLY A 1 101 ? -3.589 12.420 6.889 1.00 82.94 101 GLY A C 1
ATOM 789 O O . GLY A 1 101 ? -3.527 12.474 5.666 1.00 82.94 101 GLY A O 1
ATOM 790 N N . ARG A 1 102 ? -2.923 11.479 7.571 1.00 84.81 102 ARG A N 1
ATOM 791 C CA . ARG A 1 102 ? -2.203 10.386 6.904 1.00 84.81 102 ARG A CA 1
ATOM 792 C C . ARG A 1 102 ? -3.127 9.198 6.703 1.00 84.81 102 ARG A C 1
ATOM 794 O O . ARG A 1 102 ? -3.712 8.698 7.664 1.00 84.81 102 ARG A O 1
ATOM 801 N N . ALA A 1 103 ? -3.167 8.713 5.472 1.00 91.12 103 ALA A N 1
ATOM 802 C CA . ALA A 1 103 ? -3.888 7.508 5.120 1.00 91.12 103 ALA A CA 1
ATOM 803 C C . ALA A 1 103 ? -3.148 6.229 5.550 1.00 91.12 103 ALA A C 1
ATOM 805 O O . ALA A 1 103 ? -1.923 6.131 5.407 1.00 91.12 103 ALA A O 1
ATOM 806 N N . GLU A 1 104 ? -3.894 5.235 6.033 1.00 94.56 104 GLU A N 1
ATOM 807 C CA . GLU A 1 104 ? -3.430 3.867 6.321 1.00 94.56 104 GLU A CA 1
ATOM 808 C C . GLU A 1 104 ? -3.304 3.058 5.021 1.00 94.56 104 GLU A C 1
ATOM 810 O O . GLU A 1 104 ? -3.882 1.996 4.851 1.00 94.56 104 GLU A O 1
ATOM 815 N N . VAL A 1 105 ? -2.582 3.597 4.044 1.00 95.69 105 VAL A N 1
ATOM 816 C CA . VAL A 1 105 ? -2.292 2.904 2.787 1.00 95.69 105 VAL A CA 1
ATOM 817 C C . VAL A 1 105 ? -0.850 3.147 2.371 1.00 95.69 105 VAL A C 1
ATOM 819 O O . VAL A 1 105 ? -0.208 4.149 2.722 1.00 95.69 105 VAL A O 1
ATOM 822 N N . SER A 1 106 ? -0.306 2.191 1.632 1.00 94.44 106 SER A N 1
ATOM 823 C CA . SER A 1 106 ? 1.015 2.251 1.023 1.00 94.44 106 SER A CA 1
ATOM 824 C C . SER A 1 106 ? 0.926 1.913 -0.455 1.00 94.44 106 SER A C 1
ATOM 826 O O . SER A 1 106 ? 0.039 1.181 -0.870 1.00 94.44 106 SER A O 1
ATOM 828 N N . ALA A 1 107 ? 1.840 2.475 -1.238 1.00 95.19 107 ALA A N 1
ATOM 829 C CA . ALA A 1 107 ? 2.004 2.090 -2.628 1.00 95.19 107 ALA A CA 1
ATOM 830 C C . ALA A 1 107 ? 2.839 0.807 -2.678 1.00 95.19 107 ALA A C 1
ATOM 832 O O . ALA A 1 107 ? 3.959 0.810 -2.161 1.00 95.19 107 ALA A O 1
ATOM 833 N N . ALA A 1 108 ? 2.280 -0.245 -3.263 1.00 95.31 108 ALA A N 1
ATOM 834 C CA . ALA A 1 108 ? 2.982 -1.467 -3.625 1.00 95.31 108 ALA A CA 1
ATOM 835 C C . ALA A 1 108 ? 3.248 -1.464 -5.134 1.00 95.31 108 ALA A C 1
ATOM 837 O O . ALA A 1 108 ? 2.462 -0.901 -5.905 1.00 95.31 108 ALA A O 1
ATOM 838 N N . HIS A 1 109 ? 4.358 -2.068 -5.551 1.00 93.44 109 HIS A N 1
ATOM 839 C CA . HIS A 1 109 ? 4.657 -2.272 -6.965 1.00 93.44 109 HIS A CA 1
ATOM 840 C C . HIS A 1 109 ? 4.005 -3.572 -7.441 1.00 93.44 109 HIS A C 1
ATOM 842 O O . HIS A 1 109 ? 4.175 -4.602 -6.797 1.00 93.44 109 HIS A O 1
ATOM 848 N N . ILE A 1 110 ? 3.293 -3.535 -8.571 1.00 92.62 110 ILE A N 1
ATOM 849 C CA . ILE A 1 110 ? 2.693 -4.736 -9.179 1.00 92.62 110 ILE A CA 1
ATOM 850 C C . ILE A 1 110 ? 3.811 -5.645 -9.702 1.00 92.62 110 ILE A C 1
ATOM 852 O O . ILE A 1 110 ? 3.921 -6.805 -9.315 1.00 92.62 110 ILE A O 1
ATOM 856 N N . ARG A 1 111 ? 4.699 -5.088 -10.533 1.00 89.88 111 ARG A N 1
ATOM 857 C CA . ARG A 1 111 ? 5.975 -5.708 -10.890 1.00 89.88 111 ARG A CA 1
ATOM 858 C C . ARG A 1 111 ? 7.042 -5.265 -9.887 1.00 89.88 111 ARG A C 1
ATOM 860 O O . ARG A 1 111 ? 7.318 -4.061 -9.829 1.00 89.88 111 ARG A O 1
ATOM 867 N N . PRO A 1 112 ? 7.685 -6.193 -9.158 1.00 86.25 112 PRO A N 1
ATOM 868 C CA . PRO A 1 112 ? 8.659 -5.852 -8.130 1.00 86.25 112 PRO A CA 1
ATOM 869 C C . PRO A 1 112 ? 9.880 -5.130 -8.710 1.00 86.25 112 PRO A C 1
ATOM 871 O O . PRO A 1 112 ? 10.263 -5.326 -9.870 1.00 86.25 112 PRO A O 1
ATOM 874 N N . VAL A 1 113 ? 10.519 -4.293 -7.891 1.00 84.75 113 VAL A N 1
ATOM 875 C CA . VAL A 1 113 ? 11.680 -3.488 -8.308 1.00 84.75 113 VAL A CA 1
ATOM 876 C C . VAL A 1 113 ? 12.876 -4.383 -8.650 1.00 84.75 113 VAL A C 1
ATOM 878 O O . VAL A 1 113 ? 13.625 -4.076 -9.577 1.00 84.75 113 VAL A O 1
ATOM 881 N N . GLU A 1 114 ? 13.021 -5.519 -7.966 1.00 84.62 114 GLU A N 1
ATOM 882 C CA . GLU A 1 114 ? 14.034 -6.554 -8.222 1.00 84.62 114 GLU A CA 1
ATOM 883 C C . GLU A 1 114 ? 13.890 -7.150 -9.628 1.00 84.62 114 GLU A C 1
ATOM 885 O O . GLU A 1 114 ? 14.880 -7.523 -10.251 1.00 84.62 114 GLU A O 1
ATOM 890 N N . ALA A 1 115 ? 12.663 -7.177 -10.153 1.00 85.00 115 ALA A N 1
ATOM 891 C CA . ALA A 1 115 ? 12.356 -7.604 -11.512 1.00 85.00 115 ALA A CA 1
ATOM 892 C C . ALA A 1 115 ? 12.354 -6.438 -12.515 1.00 85.00 115 ALA A C 1
ATOM 894 O O . ALA A 1 115 ? 11.775 -6.577 -13.592 1.00 85.00 115 ALA A O 1
ATOM 895 N N . ASN A 1 116 ? 12.977 -5.298 -12.191 1.00 83.81 116 ASN A N 1
ATOM 896 C CA . ASN A 1 116 ? 12.992 -4.070 -12.996 1.00 83.81 116 ASN A CA 1
ATOM 897 C C . ASN A 1 116 ? 11.594 -3.447 -13.204 1.00 83.81 116 ASN A C 1
ATOM 899 O O . ASN A 1 116 ? 11.260 -2.967 -14.289 1.00 83.81 116 ASN A O 1
ATOM 903 N N . GLY A 1 117 ? 10.759 -3.481 -12.163 1.00 86.56 117 GLY A N 1
ATOM 904 C CA . GLY A 1 117 ? 9.475 -2.784 -12.129 1.00 86.56 117 GLY A CA 1
ATOM 905 C C . GLY A 1 117 ? 9.626 -1.256 -12.205 1.00 86.56 117 GLY A C 1
ATOM 906 O O . GLY A 1 117 ? 10.394 -0.685 -11.426 1.00 86.56 117 GLY A O 1
ATOM 907 N N . PRO A 1 118 ? 8.919 -0.560 -13.115 1.00 86.31 118 PRO A N 1
ATOM 908 C CA . PRO A 1 118 ? 9.014 0.893 -13.238 1.00 86.31 118 PRO A CA 1
ATOM 909 C C . PRO A 1 118 ? 8.279 1.634 -12.105 1.00 86.31 118 PRO A C 1
ATOM 911 O O . PRO A 1 118 ? 7.206 1.230 -11.671 1.00 86.31 118 PRO A O 1
ATOM 914 N N . ASP A 1 119 ? 8.814 2.780 -11.672 1.00 89.06 119 ASP A N 1
ATOM 915 C CA . ASP A 1 119 ? 8.178 3.681 -10.689 1.00 89.06 119 ASP A CA 1
ATOM 916 C C . ASP A 1 119 ? 7.111 4.575 -11.354 1.00 89.06 119 ASP A C 1
ATOM 918 O O . ASP A 1 119 ? 7.221 5.806 -11.358 1.00 89.06 119 ASP A O 1
ATOM 922 N N . ILE A 1 120 ? 6.104 3.964 -11.975 1.00 87.44 120 ILE A N 1
ATOM 923 C CA . ILE A 1 120 ? 5.016 4.651 -12.691 1.00 87.44 120 ILE A CA 1
ATOM 924 C C . ILE A 1 120 ? 3.665 4.286 -12.088 1.00 87.44 120 ILE A C 1
ATOM 926 O O . ILE A 1 120 ? 3.508 3.208 -11.529 1.00 87.44 120 ILE A O 1
ATOM 930 N N . ILE A 1 121 ? 2.677 5.170 -12.238 1.00 90.31 121 ILE A N 1
ATOM 931 C CA . ILE A 1 121 ? 1.332 4.997 -11.661 1.00 90.31 121 ILE A CA 1
ATOM 932 C C . ILE A 1 121 ? 0.725 3.648 -12.060 1.00 90.31 121 ILE A C 1
ATOM 934 O O . ILE A 1 121 ? 0.216 2.943 -11.201 1.00 90.31 121 ILE A O 1
ATOM 938 N N . ASN A 1 122 ? 0.869 3.259 -13.330 1.00 91.69 122 ASN A N 1
ATOM 939 C CA . ASN A 1 122 ? 0.328 2.009 -13.872 1.00 91.69 122 ASN A CA 1
ATOM 940 C C . ASN A 1 122 ? 0.960 0.749 -13.259 1.00 91.69 122 ASN A C 1
ATOM 942 O O . ASN A 1 122 ? 0.386 -0.325 -13.357 1.00 91.69 122 ASN A O 1
ATOM 946 N N . ASN A 1 123 ? 2.131 0.867 -12.627 1.00 93.06 123 ASN A N 1
ATOM 947 C CA . ASN A 1 123 ? 2.783 -0.224 -11.903 1.00 93.06 123 ASN A CA 1
ATOM 948 C C . ASN A 1 123 ? 2.576 -0.113 -10.380 1.00 93.06 123 ASN A C 1
ATOM 950 O O . ASN A 1 123 ? 3.238 -0.809 -9.612 1.00 93.06 123 ASN A O 1
ATOM 954 N N . GLY A 1 124 ? 1.716 0.799 -9.922 1.00 95.44 124 GLY A N 1
ATOM 955 C CA . GLY A 1 124 ? 1.488 1.073 -8.512 1.00 95.44 124 GLY A CA 1
ATOM 956 C C . GLY A 1 124 ? 0.056 0.788 -8.079 1.00 95.44 124 GLY A C 1
ATOM 957 O O . GLY A 1 124 ? -0.901 1.244 -8.702 1.00 95.44 124 GLY A O 1
ATOM 958 N N . ILE A 1 125 ? -0.085 0.103 -6.948 1.00 97.12 125 ILE A N 1
ATOM 959 C CA . ILE A 1 125 ? -1.375 -0.178 -6.315 1.00 97.12 125 ILE A CA 1
ATOM 960 C C . ILE A 1 125 ? -1.380 0.323 -4.868 1.00 97.12 125 ILE A C 1
ATOM 962 O O . ILE A 1 125 ? -0.404 0.161 -4.134 1.00 97.12 125 ILE A O 1
ATOM 966 N N . ALA A 1 126 ? -2.461 0.986 -4.448 1.00 98.00 126 ALA A N 1
ATOM 967 C CA . ALA A 1 126 ? -2.606 1.463 -3.075 1.00 98.00 126 ALA A CA 1
ATOM 968 C C . ALA A 1 126 ? -3.211 0.366 -2.189 1.00 98.00 126 ALA A C 1
ATOM 970 O O . ALA A 1 126 ? -4.354 -0.036 -2.389 1.00 98.00 126 ALA A O 1
ATOM 971 N N . LEU A 1 127 ? -2.471 -0.104 -1.185 1.00 97.62 127 LEU A N 1
ATOM 972 C CA . LEU A 1 127 ? -2.881 -1.205 -0.308 1.00 97.62 127 LEU A CA 1
ATOM 973 C C . LEU A 1 127 ? -2.806 -0.804 1.167 1.00 97.62 127 LEU A C 1
ATOM 975 O O . LEU A 1 127 ? -1.860 -0.133 1.590 1.00 97.62 127 LEU A O 1
ATOM 979 N N . SER A 1 128 ? -3.781 -1.246 1.969 1.00 96.75 128 SER A N 1
ATOM 980 C CA . SER A 1 128 ? -3.666 -1.214 3.435 1.00 96.75 128 SER A CA 1
ATOM 981 C C . SER A 1 128 ? -2.494 -2.083 3.885 1.00 96.75 128 SER A C 1
ATOM 983 O O . SER A 1 128 ? -2.069 -2.978 3.149 1.00 96.75 128 SER A O 1
ATOM 985 N N . ARG A 1 129 ? -1.948 -1.867 5.088 1.00 93.56 129 ARG A N 1
ATOM 986 C CA . ARG A 1 129 ? -0.765 -2.629 5.533 1.00 93.56 129 ARG A CA 1
ATOM 987 C C . ARG A 1 129 ? -0.986 -4.146 5.495 1.00 93.56 129 ARG A C 1
ATOM 989 O O . ARG A 1 129 ? -0.085 -4.877 5.094 1.00 93.56 129 ARG A O 1
ATOM 996 N N . THR A 1 130 ? -2.174 -4.609 5.877 1.00 94.81 130 THR A N 1
ATOM 997 C CA . THR A 1 130 ? -2.523 -6.037 5.846 1.00 94.81 130 THR A CA 1
ATOM 998 C C . THR A 1 130 ? -2.596 -6.567 4.417 1.00 94.81 130 THR A C 1
ATOM 1000 O O . THR A 1 130 ? -2.006 -7.603 4.126 1.00 94.81 130 THR A O 1
ATOM 1003 N N . ALA A 1 131 ? -3.271 -5.849 3.513 1.00 96.25 131 ALA A N 1
ATOM 1004 C CA . ALA A 1 131 ? -3.378 -6.248 2.110 1.00 96.25 131 ALA A CA 1
ATOM 1005 C C . ALA A 1 131 ? -2.010 -6.250 1.416 1.00 96.25 131 ALA A C 1
ATOM 1007 O O . ALA A 1 131 ? -1.686 -7.190 0.701 1.00 96.25 131 ALA A O 1
ATOM 1008 N N . HIS A 1 132 ? -1.177 -5.248 1.697 1.00 95.62 132 HIS A N 1
ATOM 1009 C CA . HIS A 1 132 ? 0.187 -5.162 1.184 1.00 95.62 132 HIS A CA 1
ATOM 1010 C C . HIS A 1 132 ? 1.024 -6.372 1.612 1.00 95.62 132 HIS A C 1
ATOM 1012 O O . HIS A 1 132 ? 1.620 -7.032 0.772 1.00 95.62 132 HIS A O 1
ATOM 1018 N N . TRP A 1 133 ? 0.997 -6.728 2.901 1.00 94.56 133 TRP A N 1
ATOM 1019 C CA . TRP A 1 133 ? 1.708 -7.908 3.399 1.00 94.56 133 TRP A CA 1
ATOM 1020 C C . TRP A 1 133 ? 1.228 -9.211 2.743 1.00 94.56 133 TRP A C 1
ATOM 1022 O O . TRP A 1 133 ? 2.048 -10.068 2.414 1.00 94.56 133 TRP A O 1
ATOM 1032 N N . MET A 1 134 ? -0.087 -9.364 2.546 1.00 96.06 134 MET A N 1
ATOM 1033 C CA . MET A 1 134 ? -0.644 -10.526 1.851 1.00 96.06 134 MET A CA 1
ATOM 1034 C C . MET A 1 134 ? -0.182 -10.583 0.389 1.00 96.06 134 MET A C 1
ATOM 1036 O O . MET A 1 134 ? 0.161 -11.662 -0.088 1.00 96.06 134 MET A O 1
ATOM 1040 N N . PHE A 1 135 ? -0.139 -9.438 -0.299 1.00 94.19 135 PHE A N 1
ATOM 1041 C CA . PHE A 1 135 ? 0.281 -9.334 -1.698 1.00 94.19 135 PHE A CA 1
ATOM 1042 C C . PHE A 1 135 ? 1.764 -9.684 -1.873 1.00 94.19 135 PHE A C 1
ATOM 1044 O O . PHE A 1 135 ? 2.097 -10.578 -2.646 1.00 94.19 135 PHE A O 1
ATOM 1051 N N . ASP A 1 136 ? 2.647 -9.092 -1.065 1.00 89.88 136 ASP A N 1
ATOM 1052 C CA . ASP A 1 136 ? 4.098 -9.342 -1.121 1.00 89.88 136 ASP A CA 1
ATOM 1053 C C . ASP A 1 136 ? 4.469 -10.808 -0.841 1.00 89.88 136 ASP A C 1
ATOM 1055 O O . ASP A 1 136 ? 5.520 -11.295 -1.259 1.00 89.88 136 ASP A O 1
ATOM 1059 N N . ARG A 1 137 ? 3.621 -11.521 -0.091 1.00 90.62 137 ARG A N 1
ATOM 1060 C CA . ARG A 1 137 ? 3.793 -12.944 0.237 1.00 90.62 137 ARG A CA 1
ATOM 1061 C C . ARG A 1 137 ? 3.095 -13.883 -0.747 1.00 90.62 137 ARG A C 1
ATOM 1063 O O . ARG A 1 137 ? 3.175 -15.093 -0.550 1.00 90.62 137 ARG A O 1
ATOM 1070 N N . GLY A 1 138 ? 2.408 -13.356 -1.761 1.00 91.12 138 GLY A N 1
ATOM 1071 C CA . GLY A 1 138 ? 1.650 -14.149 -2.731 1.00 91.12 138 GLY A CA 1
ATOM 1072 C C . GLY A 1 138 ? 0.398 -14.820 -2.154 1.00 91.12 138 GLY A C 1
ATOM 1073 O O . GLY A 1 138 ? -0.098 -15.782 -2.730 1.00 91.12 138 GLY A O 1
ATOM 1074 N N . LEU A 1 139 ? -0.116 -14.345 -1.013 1.00 92.81 139 LEU A N 1
ATOM 1075 C CA . LEU A 1 139 ? -1.378 -14.834 -0.438 1.00 92.81 139 LEU A CA 1
ATOM 1076 C C . LEU A 1 139 ? -2.595 -14.307 -1.206 1.00 92.81 139 LEU A C 1
ATOM 1078 O O . LEU A 1 139 ? -3.643 -14.948 -1.227 1.00 92.81 139 LEU A O 1
ATOM 1082 N N . ILE A 1 140 ? -2.441 -13.135 -1.820 1.00 92.12 140 ILE A N 1
ATOM 1083 C CA . ILE A 1 140 ? -3.393 -12.528 -2.747 1.00 92.12 140 ILE A CA 1
ATOM 1084 C C . ILE A 1 140 ? -2.625 -12.044 -3.979 1.00 92.12 140 ILE A C 1
ATOM 1086 O O . ILE A 1 140 ? -1.458 -11.671 -3.876 1.00 92.12 140 ILE A O 1
ATOM 1090 N N . SER A 1 141 ? -3.280 -12.045 -5.133 1.00 90.50 141 SER A N 1
ATOM 1091 C CA . SER A 1 141 ? -2.730 -11.560 -6.401 1.00 90.50 141 SER A CA 1
ATOM 1092 C C . SER A 1 141 ? -3.831 -10.877 -7.211 1.00 90.50 141 SER A C 1
ATOM 1094 O O . SER A 1 141 ? -4.998 -10.907 -6.816 1.00 90.50 141 SER A O 1
ATOM 1096 N N . LEU A 1 142 ? -3.439 -10.213 -8.294 1.00 88.62 142 LEU A N 1
ATOM 1097 C CA . LEU A 1 142 ? -4.364 -9.649 -9.271 1.00 88.62 142 LEU A CA 1
ATOM 1098 C C . LEU A 1 142 ? -4.614 -10.703 -10.354 1.00 88.62 142 LEU A C 1
ATOM 1100 O O . LEU A 1 142 ? -3.666 -11.370 -10.772 1.00 88.62 142 LEU A O 1
ATOM 1104 N N . SER A 1 143 ? -5.871 -10.862 -10.760 1.00 87.56 143 SER A N 1
ATOM 1105 C CA . SER A 1 143 ? -6.246 -11.601 -11.966 1.00 87.56 143 SER A CA 1
ATOM 1106 C C . SER A 1 143 ? -6.030 -10.739 -13.209 1.00 87.56 143 SER A C 1
ATOM 1108 O O . SER A 1 143 ? -5.893 -9.520 -13.105 1.00 87.56 143 SER A O 1
ATOM 1110 N N . ASP A 1 144 ? -6.003 -11.387 -14.371 1.00 81.44 144 ASP A N 1
ATOM 1111 C CA . ASP A 1 144 ? -5.930 -10.708 -15.671 1.00 81.44 144 ASP A CA 1
ATOM 1112 C C . ASP A 1 144 ? -7.304 -10.191 -16.155 1.00 81.44 144 ASP A C 1
ATOM 1114 O O . ASP A 1 144 ? -7.349 -9.392 -17.094 1.00 81.44 144 ASP A O 1
ATOM 1118 N N . ASP A 1 145 ? -8.381 -10.635 -15.489 1.00 61.53 145 ASP A N 1
ATOM 1119 C CA . ASP A 1 145 ? -9.779 -10.191 -15.630 1.00 61.53 145 ASP A CA 1
ATOM 1120 C C . ASP A 1 145 ? -10.064 -8.933 -14.792 1.00 61.53 145 ASP A C 1
ATOM 1122 O O . ASP A 1 145 ? -10.813 -8.050 -15.273 1.00 61.53 145 ASP A O 1
#

Secondary structure (DSSP, 8-state):
--TT---------SSPPPPHHHHHHHHHHH--TTS-------------------------------HHHHHHHHHHHHHHHHHHTTT--TTT----B-TTS-BS-EEEESS-GGGT--SSGGGEEEE-HHHHHHHHTTSS-----

Foldseek 3Di:
DPPVPDDDPDPDPPDDDDDPVVVVVVVCVVPVVPPDPPPPDPPPDPDDDDDDDDDDDDDQDPDPDDPVVVVVLLVVLFVVLCVVLVLAAPVPRDWDADPVRDTQWTWDFLQDVVNVGDSDNVRTGIHHPVRNVCDVVVVDHDDPD

pLDDT: mean 77.41, std 16.46, range [48.31, 98.0]

Radius of gyration: 22.51 Å; chains: 1; bounding box: 44×39×71 Å